Protein AF-A0A7V6PEU6-F1 (afdb_monomer)

Mean predicted aligned error: 3.43 Å

Foldseek 3Di:
DDPQQLLQQLLLCLLVVPDDLVVSCVRSVHDSLVSVQSNVLLVVCCVPPVPCSNVDGSVRSVVVCVVVPDDRDD

Sequence (74 aa):
MTASERRERAWGLVKSGTGSQDDQSKASGLTVSRIADYRRLWKYIKAEHPSGAESLSCLEALSIAKAHGFKTHR

pLDDT: mean 91.61, std 8.16, range [47.94, 97.19]

Nearest PDB structures (foldseek):
  1jhg-assembly1_A-2  TM=7.130E-01  e=2.804E+00  Escherichia coli
  1trr-assembly1_A  TM=7.642E-01  e=3.495E+00  Escherichia coli
  7dwm-assembly1_B  TM=4.121E-01  e=5.681E-01  Hapunavirus VP882
  2p6s-assembly1_H  TM=6.006E-01  e=2.015E+00  Neisseria meningitidis MC58
  2lvs-assembly1_A  TM=4.345E-01  e=2.250E+00  Hyperthermus butylicus DSM 5456

Secondary structure (DSSP, 8-state):
--HHHHHHHHHHHHHTT-S-HHHHHHHHT--HHHHHHHHHHHHHHHHH-TTTGGG--HHHHHHHHHHTT-----

Structure (mmCIF, N/CA/C/O backbone):
data_AF-A0A7V6PEU6-F1
#
_entry.id   AF-A0A7V6PEU6-F1
#
loop_
_atom_site.group_PDB
_atom_site.id
_atom_site.type_symbol
_atom_site.label_atom_id
_atom_site.label_alt_id
_atom_site.label_comp_id
_atom_site.label_asym_id
_atom_site.label_entity_id
_atom_site.label_seq_id
_atom_site.pdbx_PDB_ins_code
_atom_site.Cartn_x
_atom_site.Cartn_y
_atom_site.Cartn_z
_atom_site.occupancy
_atom_site.B_iso_or_equiv
_atom_site.auth_seq_id
_atom_site.auth_comp_id
_atom_site.auth_asym_id
_atom_site.auth_atom_id
_atom_site.pdbx_PDB_model_num
ATOM 1 N N . MET A 1 1 ? -5.479 13.034 12.561 1.00 80.00 1 MET A N 1
ATOM 2 C CA . MET A 1 1 ? -4.839 12.286 11.462 1.00 80.00 1 MET A CA 1
ATOM 3 C C . MET A 1 1 ? -5.761 12.247 10.247 1.00 80.00 1 MET A C 1
ATOM 5 O O . MET A 1 1 ? -6.829 11.630 10.304 1.00 80.00 1 MET A O 1
ATOM 9 N N . THR A 1 2 ? -5.368 12.947 9.190 1.00 93.12 2 THR A N 1
ATOM 10 C CA . THR A 1 2 ? -6.029 13.054 7.888 1.00 93.12 2 THR A CA 1
ATOM 11 C C . THR A 1 2 ? -5.982 11.732 7.121 1.00 93.12 2 THR A C 1
ATOM 13 O O . THR A 1 2 ? -5.247 10.808 7.474 1.00 93.12 2 THR A O 1
ATOM 16 N N . ALA A 1 3 ? -6.761 11.629 6.041 1.00 90.19 3 ALA A N 1
ATOM 17 C CA . ALA A 1 3 ? -6.729 10.452 5.178 1.00 90.19 3 ALA A CA 1
ATOM 18 C C . ALA A 1 3 ? -5.331 10.209 4.584 1.00 90.19 3 ALA A C 1
ATOM 20 O O . ALA A 1 3 ? -4.900 9.063 4.516 1.00 90.19 3 ALA A O 1
ATOM 21 N N . SER A 1 4 ? -4.612 11.263 4.188 1.00 92.00 4 SER A N 1
ATOM 22 C CA . SER A 1 4 ? -3.267 11.149 3.609 1.00 92.00 4 SER A CA 1
ATOM 23 C C . SER A 1 4 ? -2.248 10.633 4.623 1.00 92.00 4 SER A C 1
ATOM 25 O O . SER A 1 4 ? -1.529 9.684 4.327 1.00 92.00 4 SER A O 1
ATOM 27 N N . GLU A 1 5 ? -2.264 11.155 5.851 1.00 94.81 5 GLU A N 1
ATOM 28 C CA . GLU A 1 5 ? -1.370 10.691 6.922 1.00 94.81 5 GLU A CA 1
ATOM 29 C C . GLU A 1 5 ? -1.588 9.208 7.256 1.00 94.81 5 GLU A C 1
ATOM 31 O O . GLU A 1 5 ? -0.627 8.467 7.456 1.00 94.81 5 GLU A O 1
ATOM 36 N N . ARG A 1 6 ? -2.844 8.735 7.255 1.00 95.50 6 ARG A N 1
ATOM 37 C CA . ARG A 1 6 ? -3.151 7.307 7.457 1.00 95.50 6 ARG A CA 1
ATOM 38 C C . ARG A 1 6 ? -2.565 6.427 6.358 1.00 95.50 6 ARG A C 1
ATOM 40 O O . ARG A 1 6 ? -2.078 5.337 6.652 1.00 95.50 6 ARG A O 1
ATOM 47 N N . ARG A 1 7 ? -2.617 6.883 5.099 1.00 95.56 7 ARG A N 1
ATOM 48 C CA . ARG A 1 7 ? -2.052 6.146 3.957 1.00 95.56 7 ARG A CA 1
ATOM 49 C C . ARG A 1 7 ? -0.540 6.038 4.067 1.00 95.56 7 ARG A C 1
ATOM 51 O O . ARG A 1 7 ? -0.033 4.928 3.967 1.00 95.56 7 ARG A O 1
ATOM 58 N N . GLU A 1 8 ? 0.149 7.141 4.343 1.00 96.38 8 GLU A N 1
ATOM 59 C CA . GLU A 1 8 ? 1.608 7.129 4.501 1.00 96.38 8 GLU A CA 1
ATOM 60 C C . GLU A 1 8 ? 2.046 6.289 5.704 1.00 96.38 8 GLU A C 1
ATOM 62 O O . GLU A 1 8 ? 2.984 5.500 5.608 1.00 96.38 8 GLU A O 1
ATOM 67 N N . ARG A 1 9 ? 1.305 6.356 6.817 1.00 95.81 9 ARG A N 1
ATOM 68 C CA . ARG A 1 9 ? 1.557 5.499 7.981 1.00 95.81 9 ARG A CA 1
ATOM 69 C C . ARG A 1 9 ? 1.403 4.015 7.645 1.00 95.81 9 ARG A C 1
ATOM 71 O O . ARG A 1 9 ? 2.274 3.220 7.986 1.00 95.81 9 ARG A O 1
ATOM 78 N N . ALA A 1 10 ? 0.316 3.634 6.973 1.00 96.50 10 ALA A N 1
ATOM 79 C CA . ALA A 1 10 ? 0.112 2.258 6.521 1.00 96.50 10 ALA A CA 1
ATOM 80 C C . ALA A 1 10 ? 1.206 1.807 5.546 1.00 96.50 10 ALA A C 1
ATOM 82 O O . ALA A 1 10 ? 1.696 0.685 5.649 1.00 96.50 10 ALA A O 1
ATOM 83 N N . TRP A 1 11 ? 1.600 2.683 4.623 1.00 96.94 11 TRP A N 1
ATOM 84 C CA . TRP A 1 11 ? 2.649 2.414 3.650 1.00 96.94 11 TRP A CA 1
ATOM 85 C C . TRP A 1 11 ? 3.995 2.152 4.324 1.00 96.94 11 TRP A C 1
ATOM 87 O O . TRP A 1 11 ? 4.625 1.139 4.033 1.00 96.94 11 TRP A O 1
ATOM 97 N N . GLY A 1 12 ? 4.391 2.981 5.294 1.00 96.69 12 GLY A N 1
ATOM 98 C CA . GLY A 1 12 ? 5.601 2.757 6.087 1.00 96.69 12 GLY A CA 1
ATOM 99 C C . GLY A 1 12 ? 5.613 1.396 6.791 1.00 96.69 12 GLY A C 1
ATOM 100 O O . GLY A 1 12 ? 6.597 0.668 6.694 1.00 96.69 12 GLY A O 1
ATOM 101 N N . LEU A 1 13 ? 4.496 1.015 7.423 1.00 96.38 13 LEU A N 1
ATOM 102 C CA . LEU A 1 13 ? 4.356 -0.284 8.098 1.00 96.38 13 LEU A CA 1
ATOM 103 C C . LEU A 1 13 ? 4.418 -1.476 7.130 1.00 96.38 13 LEU A C 1
ATOM 105 O O . LEU A 1 13 ? 4.936 -2.541 7.469 1.00 96.38 13 LEU A O 1
ATOM 109 N N . VAL A 1 14 ? 3.870 -1.315 5.923 1.00 96.50 14 VAL A N 1
ATOM 110 C CA . VAL A 1 14 ? 3.944 -2.334 4.871 1.00 96.50 14 VAL A CA 1
ATOM 111 C C . VAL A 1 14 ? 5.376 -2.486 4.363 1.00 96.50 14 VAL A C 1
ATOM 113 O O . VAL A 1 14 ? 5.836 -3.622 4.248 1.00 96.50 14 VAL A O 1
ATOM 116 N N . LYS A 1 15 ? 6.082 -1.375 4.107 1.00 95.69 15 LYS A N 1
ATOM 117 C CA . LYS A 1 15 ? 7.480 -1.389 3.649 1.00 95.69 15 LYS A CA 1
ATOM 118 C C . LYS A 1 15 ? 8.401 -2.073 4.655 1.00 95.69 15 LYS A C 1
ATOM 120 O O . LYS A 1 15 ? 9.185 -2.936 4.274 1.00 95.69 15 LYS A O 1
ATOM 125 N N . SER A 1 16 ? 8.244 -1.760 5.943 1.00 94.19 16 SER A N 1
ATOM 126 C CA . SER A 1 16 ? 9.047 -2.362 7.013 1.00 94.19 16 SER A CA 1
ATOM 127 C C . SER A 1 16 ? 8.702 -3.827 7.304 1.00 94.19 16 SER A C 1
ATOM 129 O O . SER A 1 16 ? 9.412 -4.480 8.065 1.00 94.19 16 SER A O 1
ATOM 131 N N . GLY A 1 17 ? 7.597 -4.347 6.754 1.00 91.06 17 GLY A N 1
ATOM 132 C CA . GLY A 1 17 ? 7.116 -5.700 7.036 1.00 91.06 17 GLY A CA 1
ATOM 133 C C . GLY A 1 17 ? 6.683 -5.915 8.492 1.00 91.06 17 GLY A C 1
ATOM 134 O O . GLY A 1 17 ? 6.566 -7.055 8.934 1.00 91.06 17 GLY A O 1
ATOM 135 N N . THR A 1 18 ? 6.454 -4.844 9.257 1.00 88.44 18 THR A N 1
ATOM 136 C CA . THR A 1 18 ? 6.189 -4.937 10.698 1.00 88.44 18 THR A CA 1
ATOM 137 C C . THR A 1 18 ? 4.742 -5.345 10.973 1.00 88.44 18 THR A C 1
ATOM 139 O O . THR A 1 18 ? 3.811 -4.647 10.571 1.00 88.44 18 THR A O 1
ATOM 142 N N . GLY A 1 19 ? 4.554 -6.437 11.717 1.00 91.12 19 GLY A N 1
ATOM 143 C CA . G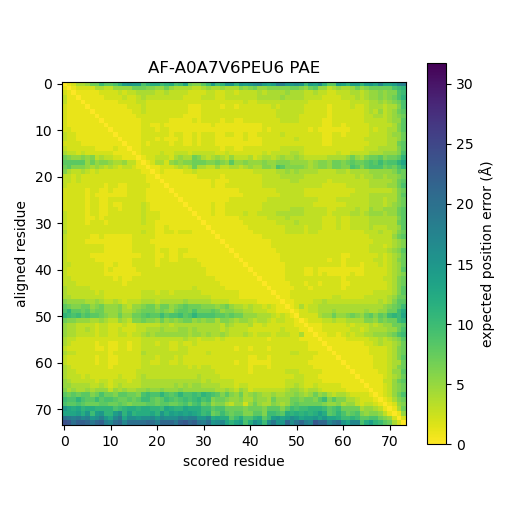LY A 1 19 ? 3.248 -6.878 12.219 1.00 91.12 19 GLY A CA 1
ATOM 144 C C . GLY A 1 19 ? 2.338 -7.565 11.190 1.00 91.12 19 GLY A C 1
ATOM 145 O O . GLY A 1 19 ? 2.611 -7.637 9.985 1.00 91.12 19 GLY A O 1
ATOM 146 N N . SER A 1 20 ? 1.218 -8.095 11.683 1.00 95.44 20 SER A N 1
ATOM 147 C CA . SER A 1 20 ? 0.169 -8.702 10.853 1.00 95.44 20 SER A CA 1
ATOM 148 C C . SER A 1 20 ? -0.635 -7.643 10.078 1.00 95.44 20 SER A C 1
ATOM 150 O O . SER A 1 20 ? -0.482 -6.440 10.295 1.00 95.44 20 SER A O 1
ATOM 152 N N . GLN A 1 21 ? -1.499 -8.063 9.143 1.00 95.62 21 GLN A N 1
ATOM 153 C CA . GLN A 1 21 ? -2.383 -7.113 8.445 1.00 95.62 21 GLN A CA 1
ATOM 154 C C . GLN A 1 21 ? -3.336 -6.412 9.417 1.00 95.62 21 GLN A C 1
ATOM 156 O O . GLN A 1 21 ? -3.599 -5.220 9.257 1.00 95.62 21 GLN A O 1
ATOM 161 N N . ASP A 1 22 ? -3.811 -7.136 10.428 1.00 97.00 22 ASP A N 1
ATOM 162 C CA . ASP A 1 22 ? -4.662 -6.612 11.491 1.00 97.00 22 ASP A CA 1
ATOM 163 C C . ASP A 1 22 ? -3.933 -5.581 12.352 1.00 97.00 22 ASP A C 1
ATOM 165 O O . ASP A 1 22 ? -4.486 -4.517 12.632 1.00 97.00 22 ASP A O 1
ATOM 169 N N . ASP A 1 23 ? -2.672 -5.832 12.713 1.00 97.19 23 ASP A N 1
ATOM 170 C CA . ASP A 1 23 ? -1.869 -4.865 13.474 1.00 97.19 23 ASP A CA 1
ATOM 171 C C . ASP A 1 23 ? -1.649 -3.581 12.675 1.00 97.19 23 ASP A C 1
ATOM 173 O O . ASP A 1 23 ? -1.833 -2.475 13.184 1.00 97.19 23 ASP A O 1
ATOM 177 N N . GLN A 1 24 ? -1.320 -3.719 11.390 1.00 96.81 24 GLN A N 1
ATOM 178 C CA . GLN A 1 24 ? -1.133 -2.587 10.484 1.00 96.81 24 GLN A CA 1
ATOM 179 C C . GLN A 1 24 ? -2.437 -1.810 10.268 1.00 96.81 24 GLN A C 1
ATOM 181 O O . GLN A 1 24 ? -2.426 -0.577 10.198 1.00 96.81 24 GLN A O 1
ATOM 186 N N . SER A 1 25 ? -3.570 -2.513 10.201 1.00 96.88 25 SER A N 1
ATOM 187 C CA . SER A 1 25 ? -4.908 -1.928 10.100 1.00 96.88 25 SER A CA 1
ATOM 188 C C . SER A 1 25 ? -5.238 -1.098 11.342 1.00 96.88 25 SER A C 1
ATOM 190 O O . SER A 1 25 ? -5.539 0.091 11.216 1.00 96.88 25 SER A O 1
ATOM 192 N N . LYS A 1 26 ? -5.069 -1.670 12.541 1.00 96.69 26 LYS A N 1
ATOM 193 C CA . LYS A 1 26 ? -5.262 -0.971 13.821 1.00 96.69 26 LYS A CA 1
ATOM 194 C C . LYS A 1 26 ? -4.333 0.236 13.950 1.00 96.69 26 LYS A C 1
ATOM 196 O O . LYS A 1 26 ? -4.782 1.325 14.295 1.00 96.69 26 LYS A O 1
ATOM 201 N N . ALA A 1 27 ? -3.053 0.068 13.622 1.00 95.56 27 ALA A N 1
ATOM 202 C CA . ALA A 1 27 ? -2.048 1.114 13.774 1.00 95.56 27 ALA A CA 1
ATOM 203 C C . ALA A 1 27 ? -2.241 2.286 12.801 1.00 95.56 27 ALA A C 1
ATOM 205 O O . ALA A 1 27 ? -1.905 3.418 13.147 1.00 95.56 27 ALA A O 1
ATOM 206 N N . SER A 1 28 ? -2.742 2.037 11.589 1.00 95.38 28 SER A N 1
ATOM 207 C CA . SER A 1 28 ? -2.966 3.075 10.570 1.00 95.38 28 SER A CA 1
ATOM 208 C C . SER A 1 28 ? -4.387 3.645 10.563 1.00 95.38 28 SER A C 1
ATOM 210 O O . SER A 1 28 ? -4.613 4.717 10.002 1.00 95.38 28 SER A O 1
ATOM 212 N N . GLY A 1 29 ? -5.353 2.950 11.169 1.00 95.38 29 GLY A N 1
ATOM 213 C CA . GLY A 1 29 ? -6.771 3.297 11.087 1.00 95.38 29 GLY A CA 1
ATOM 214 C C . GLY A 1 29 ? -7.374 3.076 9.693 1.00 95.38 29 GLY A C 1
ATOM 215 O O . GLY A 1 29 ? -8.348 3.748 9.343 1.00 95.38 29 GLY A O 1
ATOM 216 N N . LEU A 1 30 ? -6.777 2.193 8.882 1.00 95.75 30 LEU A N 1
ATOM 217 C CA . LEU A 1 30 ? -7.302 1.727 7.593 1.00 95.75 30 LEU A CA 1
ATOM 218 C C . LEU A 1 30 ? -7.848 0.305 7.722 1.00 95.75 30 LEU A C 1
ATOM 220 O O . LEU A 1 30 ? -7.434 -0.439 8.601 1.00 95.75 30 LEU A O 1
ATOM 224 N N . THR A 1 31 ? -8.747 -0.100 6.827 1.00 96.25 31 THR A N 1
ATOM 225 C CA . THR A 1 31 ? -9.279 -1.471 6.808 1.00 96.25 31 THR A CA 1
ATOM 226 C C . THR A 1 31 ? -8.205 -2.497 6.434 1.00 96.25 31 THR A C 1
ATOM 228 O O . THR A 1 31 ? -7.288 -2.205 5.663 1.00 96.25 31 THR A O 1
ATOM 231 N N . 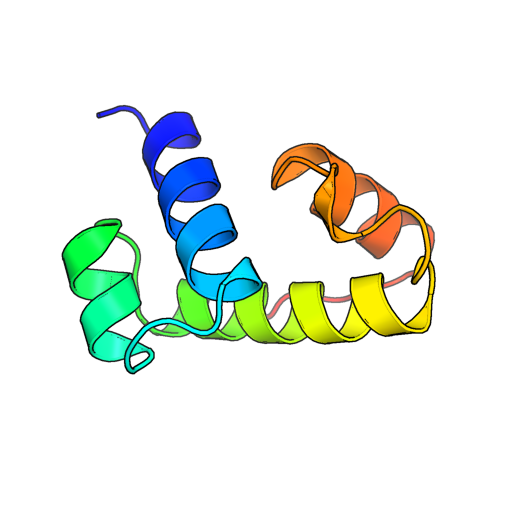VAL A 1 32 ? -8.354 -3.731 6.923 1.00 95.94 32 VAL A N 1
ATOM 232 C CA . VAL A 1 32 ? -7.464 -4.862 6.598 1.00 95.94 32 VAL A CA 1
ATOM 233 C C . VAL A 1 32 ? -7.358 -5.088 5.085 1.00 95.94 32 VAL A C 1
ATOM 235 O O . VAL A 1 32 ? -6.258 -5.299 4.574 1.00 95.94 32 VAL A O 1
ATOM 238 N N . SER A 1 33 ? -8.465 -4.957 4.344 1.00 94.94 33 SER A N 1
ATOM 239 C CA . SER A 1 33 ? -8.470 -5.059 2.877 1.00 94.94 33 SER A CA 1
ATOM 240 C C . SER A 1 33 ? -7.580 -4.001 2.222 1.00 94.94 33 SER A C 1
ATOM 242 O O . SER A 1 33 ? -6.812 -4.316 1.317 1.00 94.94 33 SER A O 1
ATOM 244 N N . ARG A 1 34 ? -7.594 -2.761 2.731 1.00 95.06 34 ARG A N 1
ATOM 245 C CA . ARG A 1 34 ? -6.726 -1.698 2.212 1.00 95.06 34 ARG A CA 1
ATOM 246 C C . ARG A 1 34 ? -5.249 -1.978 2.500 1.00 95.06 34 ARG A C 1
ATOM 248 O O . ARG A 1 34 ? -4.401 -1.695 1.658 1.00 95.06 34 ARG A O 1
ATOM 255 N N . ILE A 1 35 ? -4.934 -2.565 3.654 1.00 96.75 35 ILE A N 1
ATOM 256 C CA . ILE A 1 35 ? -3.573 -3.034 3.954 1.00 96.75 35 ILE A CA 1
ATOM 257 C C . ILE A 1 35 ? -3.159 -4.161 3.001 1.00 96.75 35 ILE A C 1
ATOM 259 O O . ILE A 1 35 ? -2.025 -4.173 2.525 1.00 96.75 35 ILE A O 1
ATOM 263 N N . ALA A 1 36 ? -4.069 -5.086 2.682 1.00 95.25 36 ALA A N 1
ATOM 264 C CA . ALA A 1 36 ? -3.816 -6.151 1.711 1.00 95.25 36 ALA A CA 1
ATOM 265 C C . ALA A 1 36 ? -3.427 -5.578 0.339 1.00 95.25 36 ALA A C 1
ATOM 267 O O . ALA A 1 36 ? -2.436 -6.016 -0.251 1.00 95.25 36 ALA A O 1
ATOM 268 N N . ASP A 1 37 ? -4.161 -4.565 -0.132 1.00 94.75 37 ASP A N 1
ATOM 269 C CA . ASP A 1 37 ? -3.850 -3.864 -1.379 1.00 94.75 37 ASP A CA 1
ATOM 270 C C . ASP A 1 37 ? -2.462 -3.220 -1.335 1.00 94.75 37 ASP A C 1
ATOM 272 O O . ASP A 1 37 ? -1.685 -3.372 -2.276 1.00 94.75 37 ASP A O 1
ATOM 276 N N . TYR A 1 38 ? -2.104 -2.555 -0.233 1.00 95.69 38 TYR A N 1
ATOM 277 C CA . TYR A 1 38 ? 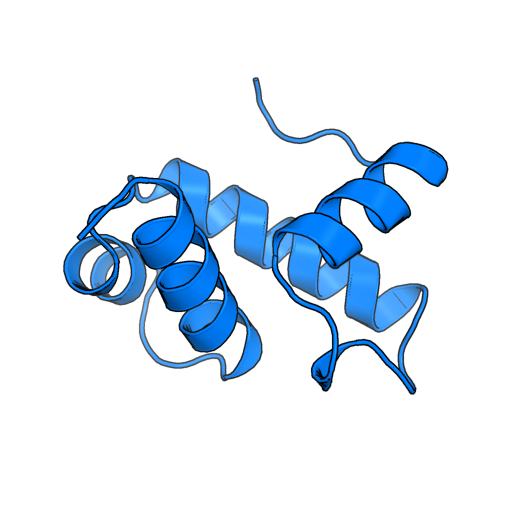-0.779 -1.950 -0.086 1.00 95.69 38 TYR A CA 1
ATOM 278 C C . TYR A 1 38 ? 0.345 -2.980 -0.028 1.00 95.69 38 TYR A C 1
ATOM 280 O O . TYR A 1 38 ? 1.400 -2.751 -0.608 1.00 95.69 38 TYR A O 1
ATOM 288 N N . ARG A 1 39 ? 0.132 -4.150 0.580 1.00 95.56 39 ARG A N 1
ATOM 289 C CA . ARG A 1 39 ? 1.116 -5.244 0.537 1.00 95.56 39 ARG A CA 1
ATOM 290 C C . ARG A 1 39 ? 1.331 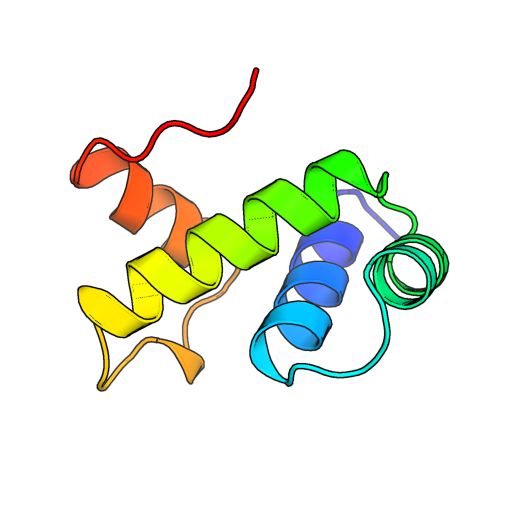-5.765 -0.884 1.00 95.56 39 ARG A C 1
ATOM 292 O O . ARG A 1 39 ? 2.462 -6.069 -1.255 1.00 95.56 39 ARG A O 1
ATOM 299 N N . ARG A 1 40 ? 0.267 -5.862 -1.688 1.00 94.81 40 ARG A N 1
ATOM 300 C CA . ARG A 1 40 ? 0.370 -6.235 -3.111 1.00 94.81 40 ARG A CA 1
ATOM 301 C C . ARG A 1 40 ? 1.100 -5.159 -3.911 1.00 94.81 40 ARG A C 1
ATOM 303 O O . ARG A 1 40 ? 2.000 -5.495 -4.673 1.00 94.81 40 ARG A O 1
ATOM 310 N N . LEU A 1 41 ? 0.759 -3.891 -3.678 1.00 95.19 41 LEU A N 1
ATOM 311 C CA . LEU A 1 41 ? 1.443 -2.746 -4.274 1.00 95.19 41 LEU A CA 1
ATOM 312 C C . LEU A 1 41 ? 2.937 -2.763 -3.939 1.00 95.19 41 LEU A C 1
ATOM 314 O O . LEU A 1 41 ? 3.762 -2.589 -4.824 1.00 95.19 41 LEU A O 1
ATOM 318 N N . TRP A 1 42 ? 3.296 -3.026 -2.683 1.00 95.88 42 TRP A N 1
ATOM 319 C CA . TRP A 1 42 ? 4.691 -3.076 -2.260 1.00 95.88 42 TRP A CA 1
ATOM 320 C C . TRP A 1 42 ? 5.484 -4.172 -2.965 1.00 95.88 42 TRP A C 1
ATOM 322 O O . TRP A 1 42 ? 6.561 -3.908 -3.491 1.00 95.88 42 TRP A O 1
ATOM 332 N N . LYS A 1 43 ? 4.925 -5.386 -3.047 1.00 94.19 43 LYS A N 1
ATOM 333 C CA . LYS A 1 43 ? 5.541 -6.482 -3.808 1.00 94.19 43 LYS A CA 1
ATOM 334 C C . LYS A 1 43 ? 5.748 -6.108 -5.274 1.00 94.19 43 LYS A C 1
ATOM 336 O O . LYS A 1 43 ? 6.807 -6.388 -5.820 1.00 94.19 43 LYS A O 1
ATOM 341 N N . TYR A 1 44 ? 4.754 -5.463 -5.879 1.00 93.94 44 TYR A N 1
ATOM 342 C CA . TYR A 1 44 ? 4.827 -5.002 -7.260 1.00 93.94 44 TYR A CA 1
ATOM 343 C C . TYR A 1 44 ? 5.943 -3.965 -7.455 1.00 93.94 44 TYR A C 1
ATOM 345 O O . TYR A 1 44 ? 6.826 -4.147 -8.283 1.00 93.94 44 TYR A O 1
ATOM 353 N N . ILE A 1 45 ? 5.970 -2.922 -6.623 1.00 94.94 45 ILE A N 1
ATOM 354 C CA . ILE A 1 45 ? 6.986 -1.865 -6.683 1.00 94.94 45 ILE A CA 1
ATOM 355 C C . ILE A 1 45 ? 8.392 -2.405 -6.421 1.00 94.94 45 ILE A C 1
ATOM 357 O O . ILE A 1 45 ? 9.335 -1.979 -7.079 1.00 94.94 45 ILE A O 1
ATOM 361 N N . LYS A 1 46 ? 8.558 -3.364 -5.505 1.00 94.06 46 LYS A N 1
ATOM 362 C CA . LYS A 1 46 ? 9.860 -4.005 -5.277 1.00 94.06 46 LYS A CA 1
ATOM 363 C C . LYS A 1 46 ? 10.335 -4.836 -6.464 1.00 94.06 46 LYS A C 1
ATOM 365 O O . LYS A 1 46 ? 11.544 -4.941 -6.642 1.00 94.06 46 LYS A O 1
ATOM 370 N N . ALA A 1 47 ? 9.420 -5.409 -7.245 1.00 91.69 47 ALA A N 1
ATOM 371 C CA . ALA A 1 47 ? 9.758 -6.142 -8.459 1.00 91.69 47 ALA A CA 1
ATOM 372 C C . ALA A 1 47 ? 10.141 -5.195 -9.610 1.00 91.69 47 ALA A C 1
ATOM 374 O O . ALA A 1 47 ? 11.166 -5.407 -10.248 1.00 91.69 47 ALA A O 1
ATOM 375 N N . GLU A 1 48 ? 9.365 -4.131 -9.833 1.00 89.19 48 GLU A N 1
ATOM 376 C CA . GLU A 1 48 ? 9.562 -3.208 -10.964 1.00 89.19 48 GLU A CA 1
ATOM 377 C C . GLU A 1 48 ? 10.634 -2.130 -10.703 1.00 89.19 48 GLU A C 1
ATOM 379 O O . GLU A 1 48 ? 11.334 -1.702 -11.617 1.00 89.19 48 GLU A O 1
ATOM 384 N N . HIS A 1 49 ? 10.789 -1.679 -9.452 1.00 87.19 49 HIS A N 1
ATOM 385 C CA . HIS A 1 49 ? 11.665 -0.562 -9.068 1.00 87.19 49 HIS A CA 1
ATOM 386 C C . HIS A 1 49 ? 12.522 -0.874 -7.822 1.00 87.19 49 HIS A C 1
ATOM 388 O O . HIS A 1 49 ? 12.476 -0.134 -6.832 1.00 87.19 49 HIS A O 1
ATOM 394 N N . PRO A 1 50 ? 13.348 -1.937 -7.834 1.00 86.06 50 PRO A N 1
ATOM 395 C CA . PRO A 1 50 ? 14.034 -2.440 -6.639 1.00 86.06 50 PRO A CA 1
ATOM 396 C C . PRO A 1 50 ? 14.940 -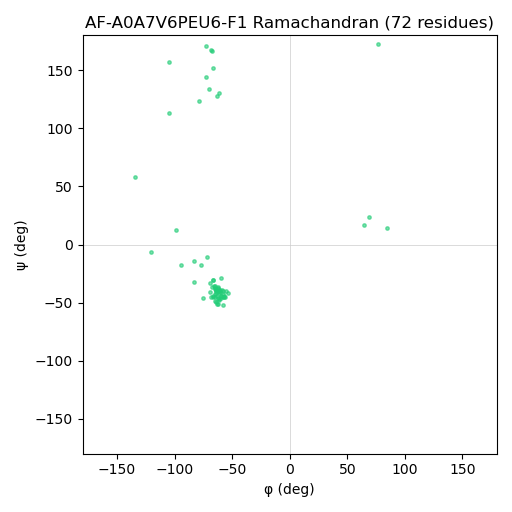1.408 -5.949 1.00 86.06 50 PRO A C 1
ATOM 398 O O . PRO A 1 50 ? 14.934 -1.323 -4.719 1.00 86.06 50 PRO A O 1
ATOM 401 N N . SER A 1 51 ? 15.675 -0.600 -6.719 1.00 85.88 51 SER A N 1
ATOM 402 C CA . SER A 1 51 ? 16.667 0.357 -6.199 1.00 85.88 51 SER A CA 1
ATOM 403 C C . SER A 1 51 ? 16.062 1.637 -5.610 1.00 85.88 51 SER A C 1
ATOM 405 O O . SER A 1 51 ? 16.745 2.344 -4.877 1.00 85.88 51 SER A O 1
ATOM 407 N N . GLY A 1 52 ? 14.799 1.946 -5.922 1.00 87.94 52 GLY A N 1
ATOM 408 C CA . GLY A 1 52 ? 14.116 3.174 -5.486 1.00 87.94 52 GLY A CA 1
ATOM 409 C C . GLY A 1 52 ? 12.859 2.932 -4.653 1.00 87.94 52 GLY A C 1
ATOM 410 O O . GLY A 1 52 ? 12.283 3.874 -4.128 1.00 87.94 52 GLY A O 1
ATOM 411 N N . ALA A 1 53 ? 12.427 1.680 -4.503 1.00 90.44 53 ALA A N 1
ATOM 412 C CA . ALA A 1 53 ? 11.173 1.338 -3.840 1.00 90.44 53 ALA A CA 1
ATOM 413 C C . ALA A 1 53 ? 11.045 1.932 -2.423 1.00 90.44 53 ALA A C 1
ATOM 415 O O . ALA A 1 53 ? 9.983 2.429 -2.050 1.00 90.44 53 ALA A O 1
ATOM 416 N N . GLU A 1 54 ? 12.125 1.906 -1.637 1.00 93.00 54 GLU A N 1
ATOM 417 C CA . GLU A 1 54 ? 12.105 2.337 -0.233 1.00 93.00 54 GLU A CA 1
ATOM 418 C C . GLU A 1 54 ? 11.855 3.843 -0.063 1.00 93.00 54 GLU A C 1
ATOM 420 O O . GLU A 1 54 ? 11.243 4.246 0.930 1.00 93.00 54 GLU A O 1
ATOM 425 N N . SER A 1 55 ? 12.277 4.676 -1.022 1.00 94.00 55 SER A N 1
ATOM 426 C CA . SER A 1 55 ? 12.120 6.134 -0.946 1.00 94.00 55 SER A CA 1
ATOM 427 C C . SER A 1 55 ? 10.744 6.622 -1.392 1.00 94.00 55 SER A C 1
ATOM 429 O O . SER A 1 55 ? 10.383 7.755 -1.087 1.00 94.00 55 SER A O 1
ATOM 431 N N . LEU A 1 56 ? 9.952 5.776 -2.058 1.00 95.00 56 LEU A N 1
ATOM 432 C CA . LEU A 1 56 ? 8.640 6.166 -2.562 1.00 95.00 56 LEU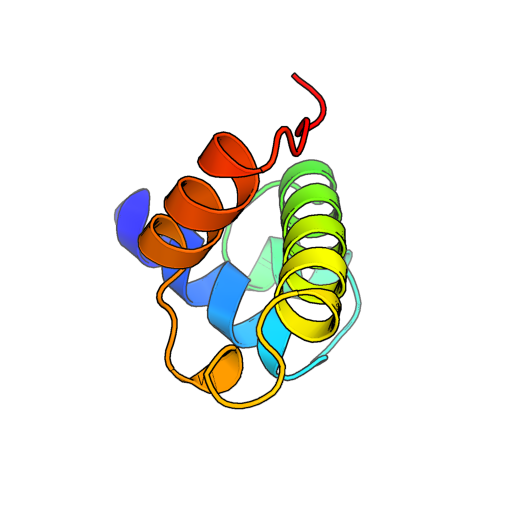 A CA 1
ATOM 433 C C . LEU A 1 56 ? 7.641 6.384 -1.421 1.00 95.00 56 LEU A C 1
ATOM 435 O O . LEU A 1 56 ? 7.489 5.542 -0.517 1.00 95.00 56 LEU A O 1
ATOM 439 N N . SER A 1 57 ? 6.907 7.490 -1.517 1.00 95.94 57 SER A N 1
ATOM 440 C CA . SER A 1 57 ? 5.653 7.713 -0.798 1.00 95.94 57 SER A CA 1
ATOM 441 C C . SER A 1 57 ? 4.552 6.780 -1.308 1.00 95.94 57 SER A C 1
ATOM 443 O O . SER A 1 57 ? 4.662 6.156 -2.371 1.00 95.94 57 SER A O 1
ATOM 445 N N . CYS A 1 58 ? 3.451 6.685 -0.560 1.00 95.06 58 CYS A N 1
ATOM 446 C CA . CYS A 1 58 ? 2.313 5.862 -0.962 1.00 95.06 58 CYS A CA 1
ATOM 447 C C . CYS A 1 58 ? 1.715 6.337 -2.297 1.00 95.06 58 CYS A C 1
ATOM 449 O O . CYS A 1 58 ? 1.349 5.523 -3.149 1.00 95.06 58 CYS A O 1
ATOM 451 N N . LEU A 1 59 ? 1.623 7.656 -2.496 1.00 93.75 59 LEU A N 1
ATOM 452 C CA . LEU A 1 59 ? 1.053 8.241 -3.712 1.00 93.75 59 LEU A CA 1
ATOM 453 C C . LEU A 1 59 ? 1.938 8.026 -4.943 1.00 93.75 59 LEU A C 1
ATOM 455 O O . LEU A 1 59 ? 1.411 7.694 -6.005 1.00 93.75 59 LEU A O 1
ATOM 459 N N . GLU A 1 60 ? 3.258 8.164 -4.811 1.00 94.88 60 GLU A N 1
ATOM 460 C CA . GLU A 1 60 ? 4.192 7.909 -5.916 1.00 94.88 60 GLU A CA 1
ATOM 461 C C . GLU A 1 60 ? 4.164 6.438 -6.331 1.00 94.88 60 GLU A C 1
ATOM 463 O O . GLU A 1 60 ? 4.021 6.136 -7.515 1.00 94.88 60 GLU A O 1
ATOM 468 N N . ALA A 1 61 ? 4.188 5.525 -5.356 1.00 94.62 61 ALA A N 1
ATOM 469 C CA . ALA A 1 61 ? 4.047 4.094 -5.601 1.00 94.62 61 ALA A CA 1
ATOM 470 C C . ALA A 1 61 ? 2.741 3.766 -6.345 1.00 94.62 61 ALA A C 1
ATOM 472 O O . ALA A 1 61 ? 2.747 3.011 -7.315 1.00 94.62 61 ALA A O 1
ATOM 473 N N . LEU A 1 62 ? 1.614 4.364 -5.942 1.00 92.75 62 LEU A N 1
ATOM 474 C CA . LEU A 1 62 ? 0.335 4.191 -6.639 1.00 92.75 62 LEU A CA 1
ATOM 475 C C . LEU A 1 62 ? 0.353 4.758 -8.063 1.00 92.75 62 LEU A C 1
ATOM 477 O O . LEU A 1 62 ? -0.257 4.162 -8.951 1.00 92.75 62 LEU A O 1
ATOM 481 N N . SER A 1 63 ? 1.006 5.901 -8.280 1.00 92.56 63 SER A N 1
ATOM 482 C CA . SER A 1 63 ? 1.126 6.526 -9.601 1.00 92.56 63 SER A CA 1
ATOM 483 C C . SER A 1 63 ? 1.917 5.634 -10.561 1.00 92.56 63 SER A C 1
ATOM 485 O O . S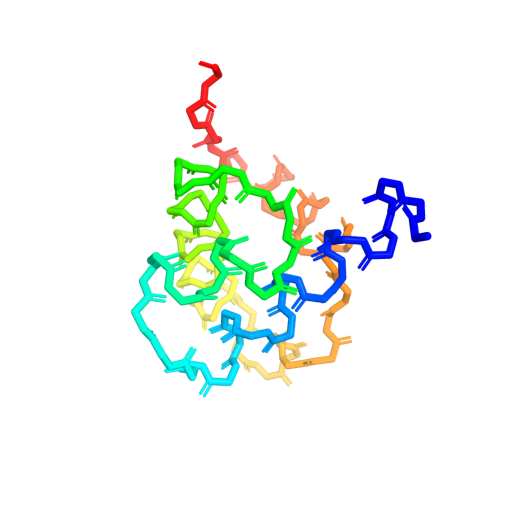ER A 1 63 ? 1.425 5.296 -11.638 1.00 92.56 63 SER A O 1
ATOM 487 N N . ILE A 1 64 ? 3.084 5.161 -10.113 1.00 90.94 64 ILE A N 1
ATOM 488 C CA . ILE A 1 64 ? 3.941 4.223 -10.847 1.00 90.94 64 ILE A CA 1
ATOM 489 C C . ILE A 1 64 ? 3.170 2.940 -11.164 1.00 90.94 64 ILE A C 1
ATOM 491 O O . ILE A 1 64 ? 3.049 2.546 -12.320 1.00 90.94 64 ILE A O 1
ATOM 495 N N . ALA A 1 65 ? 2.558 2.318 -10.156 1.00 90.62 65 ALA A N 1
ATOM 496 C CA . ALA A 1 65 ? 1.852 1.060 -10.353 1.00 90.62 65 ALA A CA 1
ATOM 497 C C . ALA A 1 65 ? 0.673 1.196 -11.333 1.00 90.62 65 ALA A C 1
ATOM 499 O O . ALA A 1 65 ? 0.462 0.321 -12.171 1.00 90.62 65 ALA A O 1
ATOM 500 N N . LYS A 1 66 ? -0.074 2.308 -11.289 1.00 89.31 66 LYS A N 1
ATOM 501 C CA . LYS A 1 66 ? -1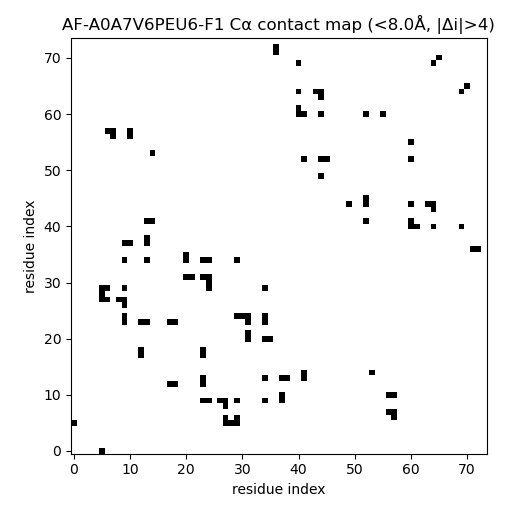.148 2.582 -12.258 1.00 89.31 66 LYS A CA 1
ATOM 502 C C . LYS A 1 66 ? -0.626 2.749 -13.680 1.00 89.31 66 LYS A C 1
ATOM 504 O O . LYS A 1 66 ? -1.253 2.222 -14.596 1.00 89.31 66 LYS A O 1
ATOM 509 N N . ALA A 1 67 ? 0.492 3.453 -13.863 1.00 87.50 67 ALA A N 1
ATOM 510 C CA . ALA A 1 67 ? 1.107 3.627 -15.178 1.00 87.50 67 ALA A CA 1
ATOM 511 C C . ALA A 1 67 ? 1.505 2.280 -15.809 1.00 87.50 67 ALA A C 1
ATOM 513 O O . ALA A 1 67 ? 1.432 2.130 -17.024 1.00 87.50 67 ALA A O 1
ATOM 514 N N . HIS A 1 68 ? 1.820 1.280 -14.982 1.00 81.81 68 HIS A N 1
ATOM 515 C CA . HIS A 1 68 ? 2.167 -0.073 -15.418 1.00 81.81 68 HIS A CA 1
ATOM 516 C C . HIS A 1 68 ? 0.992 -1.077 -15.338 1.00 81.81 68 HIS A C 1
ATOM 518 O O . HIS A 1 68 ? 1.178 -2.286 -15.472 1.00 81.81 68 HIS A O 1
ATOM 524 N N . GLY A 1 69 ? -0.245 -0.600 -15.142 1.00 82.62 69 GLY A N 1
ATOM 525 C CA . GLY A 1 69 ? -1.455 -1.428 -15.231 1.00 82.62 69 GLY A CA 1
ATOM 526 C C . GLY A 1 69 ? -1.833 -2.211 -13.966 1.00 82.62 69 GLY A C 1
ATOM 527 O O . GLY A 1 69 ? -2.690 -3.097 -14.031 1.00 82.62 69 GLY A O 1
ATOM 528 N N . PHE A 1 70 ? -1.255 -1.888 -12.806 1.00 85.81 70 PHE A N 1
ATOM 529 C CA . PHE A 1 70 ? -1.620 -2.501 -11.528 1.00 85.81 70 PHE A CA 1
ATOM 530 C C . PHE A 1 70 ? -3.080 -2.201 -11.152 1.00 85.81 70 PHE A C 1
ATOM 532 O O . PHE A 1 70 ? -3.508 -1.045 -11.089 1.00 85.81 70 PHE A O 1
ATOM 539 N N . LYS A 1 71 ? -3.848 -3.251 -10.843 1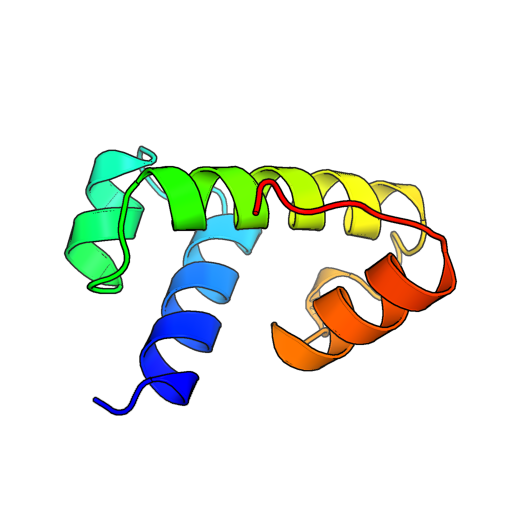.00 76.94 71 LYS A N 1
ATOM 540 C CA . LYS A 1 71 ? -5.251 -3.148 -10.420 1.00 76.94 71 LYS A CA 1
ATOM 541 C C . LYS A 1 71 ? -5.364 -3.396 -8.917 1.00 76.94 71 LYS A C 1
ATOM 543 O O . LYS A 1 71 ? -5.150 -4.511 -8.449 1.00 76.94 71 LYS A O 1
ATOM 548 N N . THR A 1 72 ? -5.738 -2.369 -8.158 1.00 68.31 72 THR A N 1
ATOM 549 C CA . THR A 1 72 ? -6.224 -2.547 -6.780 1.00 68.31 72 THR A CA 1
ATOM 550 C C . THR A 1 72 ? -7.626 -3.149 -6.820 1.00 68.31 72 THR A C 1
ATOM 552 O O . THR A 1 72 ? -8.401 -2.788 -7.711 1.00 68.31 72 THR A O 1
ATOM 555 N N . HIS A 1 73 ? -7.981 -4.025 -5.874 1.00 59.75 73 HIS A N 1
ATOM 556 C CA . HIS A 1 73 ? -9.382 -4.436 -5.758 1.00 59.75 73 HIS A CA 1
ATOM 557 C C . HIS A 1 73 ? -10.221 -3.193 -5.435 1.00 59.75 73 HIS A C 1
ATOM 559 O O . HIS A 1 73 ? -9.829 -2.364 -4.611 1.00 59.75 73 HIS A O 1
ATOM 565 N N . ARG A 1 74 ? -11.297 -3.009 -6.199 1.00 47.94 74 ARG A N 1
ATOM 566 C CA . ARG A 1 74 ? -12.169 -1.839 -6.115 1.00 47.94 74 ARG A CA 1
ATOM 567 C C . ARG A 1 74 ? -13.184 -2.017 -4.998 1.00 47.94 74 ARG A C 1
ATOM 569 O O . ARG A 1 74 ? -13.687 -3.153 -4.870 1.00 47.94 74 ARG A O 1
#

Solvent-accessible surface area (backbone atoms only — not comparable to full-atom values): 4288 Å² total; per-residue (Å²): 134,55,76,65,56,28,46,45,48,35,41,53,38,52,74,69,62,53,73,53,56,63,53,39,14,67,75,28,75,47,53,48,69,59,43,52,45,48,48,52,50,49,56,49,39,47,70,79,37,62,94,55,42,86,79,51,52,53,66,55,50,52,52,54,38,47,78,74,66,58,79,69,88,127

Radius of gyration: 11.45 Å; Cα contacts (8 Å, |Δi|>4): 62; chains: 1; bounding box: 29×22×29 Å

Organism: NCBI:txid94625